Protein AF-E1KMD4-F1 (afdb_monomer_lite)

InterPro domains:
  IPR002104 Integrase, catalytic domain [PF00589] (7-62)
  IPR002104 Integrase, catalytic domain [PS51898] (1-69)
  IPR011010 DNA breaking-rejoining enzyme, catalytic core [SSF56349] (8-70)
  IPR013762 Integrase-like, catalytic domain superfamily [G3DSA:1.10.443.10] (2-73)

Structure (mmCIF, N/CA/C/O backbone):
data_AF-E1KMD4-F1
#
_entry.id   AF-E1KMD4-F1
#
loop_
_atom_site.group_PDB
_atom_site.id
_atom_site.type_symbol
_atom_site.label_atom_id
_atom_site.label_alt_id
_atom_site.label_comp_id
_atom_site.label_asym_id
_atom_site.label_entity_id
_atom_site.label_seq_id
_atom_site.pdbx_PDB_ins_code
_atom_site.Cartn_x
_atom_site.Cartn_y
_atom_site.Cartn_z
_atom_site.occupancy
_atom_site.B_iso_or_equiv
_atom_site.auth_seq_id
_atom_site.auth_comp_id
_atom_site.auth_asym_id
_atom_site.auth_atom_id
_atom_site.pdbx_PDB_model_num
ATOM 1 N N . MET A 1 1 ? 13.062 3.680 -19.331 1.00 58.44 1 MET A N 1
ATOM 2 C CA . MET A 1 1 ? 11.985 2.685 -19.536 1.00 58.44 1 MET A CA 1
ATOM 3 C C . MET A 1 1 ? 12.626 1.318 -19.527 1.00 58.44 1 MET A C 1
ATOM 5 O O . MET A 1 1 ? 13.493 1.090 -20.360 1.00 58.44 1 MET A O 1
ATOM 9 N N . ASP A 1 2 ? 12.223 0.434 -18.623 1.00 71.56 2 ASP A N 1
ATOM 10 C CA . ASP A 1 2 ? 12.772 -0.920 -18.567 1.00 71.56 2 ASP A CA 1
ATOM 11 C C . ASP A 1 2 ? 12.238 -1.757 -19.728 1.00 71.56 2 ASP A C 1
ATOM 13 O O . ASP A 1 2 ? 11.105 -2.241 -19.726 1.00 71.56 2 ASP A O 1
ATOM 17 N N . THR A 1 3 ? 13.063 -1.888 -20.763 1.00 78.44 3 THR A N 1
ATOM 18 C CA . THR A 1 3 ? 12.723 -2.575 -22.015 1.00 78.44 3 THR A CA 1
ATOM 19 C C . THR A 1 3 ? 12.364 -4.039 -21.779 1.00 78.44 3 THR A C 1
ATOM 21 O O . THR A 1 3 ? 11.397 -4.524 -22.358 1.00 78.44 3 THR A O 1
ATOM 24 N N . LYS A 1 4 ? 13.060 -4.718 -20.859 1.00 87.75 4 LYS A N 1
ATOM 25 C CA . LYS A 1 4 ? 12.804 -6.125 -20.508 1.00 87.75 4 LYS A CA 1
ATOM 26 C C . LYS A 1 4 ? 11.404 -6.342 -19.925 1.00 87.75 4 LYS A C 1
ATOM 28 O O . LYS A 1 4 ? 10.682 -7.220 -20.383 1.00 87.75 4 LYS A O 1
ATOM 33 N N . LEU A 1 5 ? 10.998 -5.514 -18.959 1.00 86.50 5 LEU A N 1
ATOM 34 C CA . LEU A 1 5 ? 9.689 -5.636 -18.309 1.00 86.50 5 LEU A CA 1
ATOM 35 C C . LEU A 1 5 ? 8.541 -5.362 -19.292 1.00 86.50 5 LEU A C 1
ATOM 37 O O . LEU A 1 5 ? 7.522 -6.047 -19.273 1.00 86.50 5 LEU A O 1
ATOM 41 N N . SER A 1 6 ? 8.731 -4.395 -20.191 1.00 83.69 6 SER A N 1
ATOM 42 C CA . SER A 1 6 ? 7.767 -4.081 -21.249 1.00 83.69 6 SER A CA 1
ATOM 43 C C . SER A 1 6 ? 7.594 -5.232 -22.248 1.00 83.69 6 SER A C 1
ATOM 45 O O . SER A 1 6 ? 6.470 -5.534 -22.642 1.00 83.69 6 SER A O 1
ATOM 47 N N . ILE A 1 7 ? 8.682 -5.918 -22.624 1.00 89.12 7 ILE A N 1
ATOM 48 C CA . ILE A 1 7 ? 8.632 -7.089 -23.517 1.00 89.12 7 ILE A CA 1
ATOM 49 C C . ILE A 1 7 ? 7.815 -8.217 -22.881 1.00 89.12 7 ILE A C 1
ATOM 51 O O . ILE A 1 7 ? 6.906 -8.743 -23.519 1.00 89.12 7 ILE A O 1
ATOM 55 N N . VAL A 1 8 ? 8.089 -8.539 -21.614 1.00 90.25 8 VAL A N 1
ATOM 56 C CA . VAL A 1 8 ? 7.338 -9.568 -20.877 1.00 90.25 8 VAL A CA 1
ATOM 57 C C . VAL A 1 8 ? 5.865 -9.176 -20.746 1.00 90.25 8 VAL A C 1
ATOM 59 O O . VAL A 1 8 ? 4.992 -9.990 -21.021 1.00 90.25 8 VAL A O 1
ATOM 62 N N . GLY A 1 9 ? 5.568 -7.915 -20.415 1.00 89.19 9 GLY A N 1
ATOM 63 C CA . GLY A 1 9 ? 4.190 -7.426 -20.321 1.00 89.19 9 GLY A CA 1
ATOM 64 C C . GLY A 1 9 ? 3.400 -7.590 -21.621 1.00 89.19 9 GLY A C 1
ATOM 65 O O . GLY A 1 9 ? 2.259 -8.046 -21.593 1.00 89.19 9 GLY A O 1
ATOM 66 N N . LYS A 1 10 ? 4.029 -7.287 -22.764 1.00 88.31 10 LYS A N 1
ATOM 67 C CA . LYS A 1 10 ? 3.432 -7.492 -24.092 1.00 88.31 10 LYS A CA 1
ATOM 68 C C . LYS A 1 10 ? 3.214 -8.972 -24.403 1.00 88.31 10 LYS A C 1
ATOM 70 O O . LYS A 1 10 ? 2.153 -9.316 -24.911 1.00 88.31 10 LYS A O 1
ATOM 75 N N . ALA A 1 11 ? 4.178 -9.834 -24.074 1.00 90.62 11 ALA A N 1
ATOM 76 C CA . ALA A 1 11 ? 4.048 -11.280 -24.252 1.00 90.62 11 ALA A CA 1
ATOM 77 C C . ALA A 1 11 ? 2.901 -11.869 -23.407 1.00 90.62 11 ALA A C 1
ATOM 79 O O . ALA A 1 11 ? 2.187 -12.749 -23.874 1.00 90.62 11 ALA A O 1
ATOM 80 N N . CYS A 1 12 ? 2.670 -11.332 -22.206 1.00 91.75 12 CYS A N 1
ATOM 81 C CA . CYS A 1 12 ? 1.553 -11.710 -21.337 1.00 91.75 12 CYS A CA 1
ATOM 82 C C . CYS A 1 12 ? 0.205 -11.063 -21.721 1.00 91.75 12 CYS A C 1
ATOM 84 O O . CYS A 1 12 ? -0.779 -11.251 -21.010 1.00 91.75 12 CYS A O 1
ATOM 86 N N . GLY A 1 13 ? 0.136 -10.268 -22.797 1.00 91.88 13 GLY A N 1
ATOM 87 C CA . GLY A 1 13 ? -1.099 -9.605 -23.234 1.00 91.88 13 GLY A CA 1
ATOM 88 C C . GLY A 1 13 ? -1.573 -8.458 -22.330 1.00 91.88 13 GLY A C 1
ATOM 89 O O . GLY A 1 13 ? -2.734 -8.048 -22.404 1.00 91.88 13 GLY A O 1
ATOM 90 N N . ILE A 1 14 ? -0.701 -7.917 -21.474 1.00 90.06 14 ILE A N 1
ATOM 91 C CA . ILE A 1 14 ? -1.045 -6.815 -20.572 1.00 90.06 14 ILE A CA 1
ATOM 92 C C . ILE A 1 14 ? -1.083 -5.508 -21.370 1.00 90.06 14 ILE A C 1
ATOM 94 O O . ILE A 1 14 ? -0.087 -5.085 -21.956 1.00 90.06 14 ILE A O 1
ATOM 98 N N . ARG A 1 15 ? -2.252 -4.855 -21.383 1.00 84.56 15 ARG A N 1
ATOM 99 C CA . ARG A 1 15 ? -2.494 -3.619 -22.151 1.00 84.56 15 ARG A CA 1
ATOM 100 C C . ARG A 1 15 ? -1.892 -2.377 -21.492 1.00 84.56 15 ARG A C 1
ATOM 102 O O . ARG A 1 15 ? -1.517 -1.435 -22.187 1.00 84.56 15 ARG A O 1
ATOM 109 N N . GLN A 1 16 ? -1.784 -2.368 -20.163 1.00 85.00 16 GLN A N 1
ATOM 110 C CA . GLN A 1 16 ? -1.152 -1.280 -19.420 1.00 85.00 16 GLN A CA 1
ATOM 111 C C . GLN A 1 16 ? 0.373 -1.317 -19.546 1.00 85.00 16 GLN A C 1
ATOM 113 O O . GLN A 1 16 ? 1.013 -2.369 -19.543 1.00 85.00 16 GLN A O 1
ATOM 118 N N . ARG A 1 17 ? 0.978 -0.129 -19.571 1.00 84.19 17 ARG A N 1
ATOM 119 C CA . ARG A 1 17 ? 2.431 0.023 -19.565 1.00 84.19 17 ARG A CA 1
ATOM 120 C C . ARG A 1 17 ? 3.005 -0.382 -18.207 1.00 84.19 17 ARG A C 1
ATOM 122 O O . ARG A 1 17 ? 2.926 0.383 -17.255 1.00 84.19 17 ARG A O 1
ATOM 129 N N . LEU A 1 18 ? 3.647 -1.543 -18.134 1.00 87.81 18 LEU A N 1
ATOM 130 C CA . LEU A 1 18 ? 4.310 -1.991 -16.911 1.00 87.81 18 LEU A CA 1
ATOM 131 C C . LEU A 1 18 ? 5.546 -1.144 -16.582 1.00 87.81 18 LEU A C 1
ATOM 133 O O . LEU A 1 18 ? 6.370 -0.832 -17.443 1.00 87.81 18 LEU A O 1
ATOM 137 N N . SER A 1 19 ? 5.681 -0.800 -15.306 1.00 89.44 19 SER A N 1
ATOM 138 C CA . SER A 1 19 ? 6.869 -0.172 -14.727 1.00 89.44 19 SER A CA 1
ATOM 139 C C . SER A 1 19 ? 7.067 -0.671 -13.298 1.00 89.44 19 SER A C 1
ATOM 141 O O . SER A 1 19 ? 6.108 -1.087 -12.645 1.00 89.44 19 SER A O 1
ATOM 143 N N . PHE A 1 20 ? 8.295 -0.588 -12.780 1.00 88.44 20 PHE A N 1
ATOM 144 C CA . PHE A 1 20 ? 8.570 -0.927 -11.380 1.00 88.44 20 PHE A CA 1
ATOM 145 C C . PHE A 1 20 ? 7.783 -0.057 -10.399 1.00 88.44 20 PHE A C 1
ATOM 147 O O . PHE A 1 20 ? 7.357 -0.537 -9.351 1.00 88.44 20 PHE A O 1
ATOM 154 N N . HIS A 1 21 ? 7.537 1.205 -10.758 1.00 87.50 21 HIS A N 1
ATOM 155 C CA . HIS A 1 21 ? 6.718 2.094 -9.946 1.00 87.50 21 HIS A CA 1
ATOM 156 C C . HIS A 1 21 ? 5.264 1.604 -9.864 1.00 87.50 21 HIS A C 1
ATOM 158 O O . HIS A 1 21 ? 4.711 1.536 -8.771 1.00 87.50 21 HIS A O 1
ATOM 164 N N . MET A 1 22 ? 4.676 1.157 -10.981 1.00 88.00 22 MET A N 1
ATOM 165 C CA . MET A 1 22 ? 3.341 0.546 -10.971 1.00 88.00 22 MET A CA 1
ATOM 166 C C . MET A 1 22 ? 3.294 -0.743 -10.155 1.00 88.00 22 MET A C 1
ATOM 168 O O . MET A 1 22 ? 2.382 -0.907 -9.356 1.00 88.00 22 MET A O 1
ATOM 172 N N . ALA A 1 23 ? 4.287 -1.624 -10.298 1.00 88.62 23 ALA A N 1
ATOM 173 C CA . ALA A 1 23 ? 4.356 -2.843 -9.493 1.00 88.62 23 ALA A CA 1
ATOM 174 C C . ALA A 1 23 ? 4.401 -2.521 -7.989 1.00 88.62 23 ALA A C 1
ATOM 176 O O . ALA A 1 23 ? 3.692 -3.138 -7.196 1.00 88.62 23 ALA A O 1
ATOM 177 N N . ARG A 1 24 ? 5.177 -1.496 -7.610 1.00 89.00 24 ARG A N 1
ATOM 178 C CA . ARG A 1 24 ? 5.264 -0.998 -6.235 1.00 89.00 24 ARG A CA 1
ATOM 179 C C . ARG A 1 24 ? 3.917 -0.451 -5.737 1.00 89.00 24 ARG A C 1
ATOM 181 O O . ARG A 1 24 ? 3.521 -0.769 -4.619 1.00 89.00 24 ARG A O 1
ATOM 188 N N . HIS A 1 25 ? 3.198 0.299 -6.575 1.00 88.12 25 HIS A N 1
ATOM 189 C CA . HIS A 1 25 ? 1.841 0.771 -6.281 1.00 88.12 25 HIS A CA 1
ATOM 190 C C . HIS A 1 25 ? 0.856 -0.380 -6.070 1.00 88.12 25 HIS A C 1
ATOM 192 O O . HIS A 1 25 ? 0.181 -0.433 -5.045 1.00 88.12 25 HIS A O 1
ATOM 198 N N . THR A 1 26 ? 0.806 -1.328 -7.006 1.00 89.81 26 THR A N 1
ATOM 199 C CA . THR A 1 26 ? -0.093 -2.483 -6.931 1.00 89.81 26 THR A CA 1
ATOM 200 C C . THR A 1 26 ? 0.166 -3.308 -5.673 1.00 89.81 26 THR A C 1
ATOM 202 O O . THR A 1 26 ? -0.780 -3.654 -4.972 1.00 89.81 26 THR A O 1
ATOM 205 N N . PHE A 1 27 ? 1.432 -3.558 -5.329 1.00 91.44 27 PHE A N 1
ATOM 206 C CA . PHE A 1 27 ? 1.797 -4.274 -4.106 1.00 91.44 27 PHE A CA 1
ATOM 207 C C . PHE A 1 27 ? 1.295 -3.571 -2.835 1.00 91.44 27 PHE A C 1
ATOM 209 O O . PHE A 1 27 ? 0.707 -4.220 -1.968 1.00 91.44 27 PHE A O 1
ATOM 216 N N . GLY A 1 28 ? 1.488 -2.251 -2.734 1.00 90.12 28 GLY A N 1
ATOM 217 C CA . GLY A 1 28 ? 1.048 -1.461 -1.583 1.00 90.12 28 GLY A CA 1
ATOM 218 C C . GLY A 1 28 ? -0.471 -1.478 -1.405 1.00 90.12 28 GLY A C 1
ATOM 219 O O . GLY A 1 28 ? -0.964 -1.828 -0.333 1.00 90.12 28 GLY A O 1
ATOM 220 N N . THR A 1 29 ? -1.221 -1.180 -2.471 1.00 88.31 29 THR A N 1
ATOM 221 C CA . THR A 1 29 ? -2.693 -1.160 -2.440 1.00 88.31 29 THR A CA 1
ATOM 222 C C . THR A 1 29 ? -3.286 -2.545 -2.165 1.00 88.31 29 THR A C 1
ATOM 224 O O . THR A 1 29 ? -4.217 -2.662 -1.368 1.00 88.31 29 THR A O 1
ATOM 227 N N . MET A 1 30 ? -2.741 -3.613 -2.760 1.00 89.94 30 MET A N 1
ATOM 228 C CA . MET A 1 30 ? -3.211 -4.981 -2.501 1.00 89.94 30 MET A CA 1
ATOM 229 C C . MET A 1 30 ? -2.942 -5.422 -1.060 1.00 89.94 30 MET A C 1
ATOM 231 O O . MET A 1 30 ? -3.814 -6.016 -0.433 1.00 89.94 30 MET A O 1
ATOM 235 N N . SER A 1 31 ? -1.768 -5.102 -0.512 1.00 90.81 31 SER A N 1
ATOM 236 C CA . SER A 1 31 ? -1.405 -5.457 0.867 1.00 90.81 31 SER A CA 1
ATOM 237 C C . SER A 1 31 ? -2.289 -4.741 1.892 1.00 90.81 31 SER A C 1
ATOM 239 O O . SER A 1 31 ? -2.768 -5.362 2.841 1.00 90.81 31 SER A O 1
ATOM 241 N N . LEU A 1 32 ? -2.584 -3.458 1.664 1.00 87.81 32 LEU A N 1
ATOM 242 C CA . LEU A 1 32 ? -3.555 -2.719 2.476 1.00 87.81 32 LEU A CA 1
ATOM 243 C C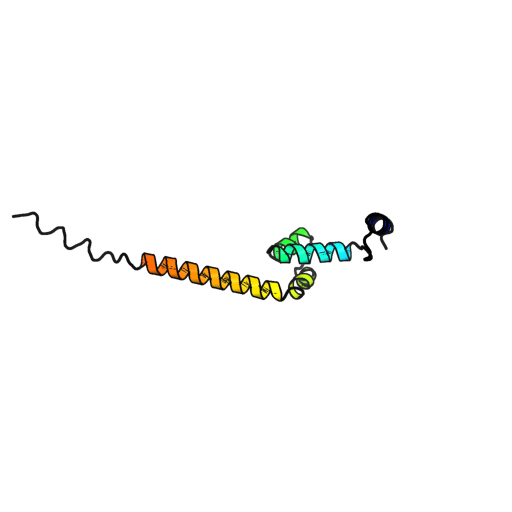 . LEU A 1 32 ? -4.958 -3.311 2.346 1.00 87.81 32 LEU A C 1
ATOM 245 O O . LEU A 1 32 ? -5.650 -3.492 3.347 1.00 87.81 32 LEU A O 1
ATOM 249 N N . SER A 1 33 ? -5.358 -3.697 1.133 1.00 85.31 33 SER A N 1
ATOM 250 C CA . SER A 1 33 ? -6.642 -4.364 0.888 1.00 85.31 33 SER A CA 1
ATOM 251 C C . SER A 1 33 ? -6.734 -5.722 1.596 1.00 85.31 33 SER A C 1
ATOM 253 O O . SER A 1 33 ? -7.793 -6.089 2.094 1.00 85.31 33 SER A O 1
ATOM 255 N N . ALA A 1 34 ? -5.616 -6.428 1.766 1.00 87.25 34 ALA A N 1
ATOM 256 C CA . ALA A 1 34 ? -5.542 -7.652 2.564 1.00 87.25 34 ALA A CA 1
ATOM 257 C C . ALA A 1 34 ? -5.579 -7.407 4.090 1.00 87.25 34 ALA A C 1
ATOM 259 O O . ALA A 1 34 ? -5.704 -8.355 4.858 1.00 87.25 34 ALA A O 1
ATOM 260 N N . GLY A 1 35 ? -5.514 -6.147 4.541 1.00 85.62 35 GLY A N 1
ATOM 261 C CA . GLY A 1 35 ? -5.574 -5.774 5.961 1.00 85.62 35 GLY A CA 1
ATOM 262 C C . GLY A 1 35 ? -4.213 -5.749 6.654 1.00 85.62 35 GLY A C 1
ATOM 263 O O . GLY A 1 35 ? -4.147 -5.785 7.880 1.00 85.62 35 GLY A O 1
ATOM 264 N N . ILE A 1 36 ? -3.124 -5.702 5.886 1.00 89.25 36 ILE A N 1
ATOM 265 C CA . ILE A 1 36 ? -1.777 -5.570 6.438 1.00 89.25 36 ILE A CA 1
ATOM 266 C C . ILE A 1 36 ? -1.563 -4.104 6.848 1.00 89.25 36 ILE A C 1
ATOM 268 O O . ILE A 1 36 ? -1.815 -3.212 6.035 1.00 89.25 36 ILE A O 1
ATOM 272 N N . PRO A 1 37 ? -1.073 -3.832 8.070 1.00 87.75 37 PRO A N 1
ATOM 273 C CA . PRO A 1 37 ? -0.844 -2.469 8.537 1.00 87.75 37 PRO A CA 1
ATOM 274 C C . PRO A 1 37 ? 0.254 -1.765 7.727 1.00 87.75 37 PRO A C 1
ATOM 276 O O . PRO A 1 37 ? 1.224 -2.381 7.265 1.00 87.75 37 PRO A O 1
ATOM 279 N N . ILE A 1 38 ? 0.106 -0.450 7.556 1.00 88.19 38 ILE A N 1
ATOM 280 C CA . ILE A 1 38 ? 0.925 0.355 6.641 1.00 88.19 38 ILE A CA 1
ATOM 281 C C . ILE A 1 38 ? 2.407 0.396 7.038 1.00 88.19 38 ILE A C 1
ATOM 283 O O . ILE A 1 38 ? 3.283 0.474 6.177 1.00 88.19 38 ILE A O 1
ATOM 287 N N . GLU A 1 39 ? 2.705 0.274 8.328 1.00 90.06 39 GLU A N 1
ATOM 288 C CA . GLU A 1 39 ? 4.052 0.218 8.892 1.00 90.06 39 GLU A CA 1
ATOM 289 C C . GLU A 1 39 ? 4.777 -1.050 8.441 1.00 90.06 39 GLU A C 1
ATOM 291 O O . GLU A 1 39 ? 5.949 -1.009 8.060 1.00 90.06 39 GLU A O 1
ATOM 296 N N . SER A 1 40 ? 4.061 -2.180 8.431 1.00 91.25 40 SER A N 1
ATOM 297 C CA . SER A 1 40 ? 4.605 -3.456 7.960 1.00 91.25 40 SER A CA 1
ATOM 298 C C . SER A 1 40 ? 4.906 -3.387 6.469 1.00 91.25 40 SER A C 1
ATOM 300 O O . SER A 1 40 ? 5.975 -3.808 6.032 1.00 91.25 40 SER A O 1
ATOM 302 N N . ILE A 1 41 ? 4.006 -2.784 5.690 1.00 91.12 41 ILE A N 1
ATOM 303 C CA . ILE A 1 41 ? 4.195 -2.580 4.250 1.00 91.12 41 ILE A CA 1
ATOM 304 C C . ILE A 1 41 ? 5.399 -1.673 3.984 1.00 91.12 41 ILE A C 1
ATOM 306 O O . ILE A 1 41 ? 6.274 -2.036 3.200 1.00 91.12 41 ILE A O 1
ATOM 310 N N . ALA A 1 42 ? 5.505 -0.539 4.678 1.00 91.62 42 ALA A N 1
ATOM 311 C CA . ALA A 1 42 ? 6.641 0.371 4.553 1.00 91.62 42 ALA A CA 1
ATOM 312 C C . ALA A 1 42 ? 7.976 -0.333 4.852 1.00 91.62 42 ALA A C 1
ATOM 314 O O . ALA A 1 42 ? 8.944 -0.164 4.105 1.00 91.62 42 ALA A O 1
ATOM 315 N N . LYS A 1 43 ? 8.008 -1.185 5.885 1.00 91.12 43 LYS A N 1
ATOM 316 C CA . LYS A 1 43 ? 9.188 -1.976 6.252 1.00 91.12 43 LYS A CA 1
ATOM 317 C C . LYS A 1 43 ? 9.540 -3.031 5.200 1.00 91.12 43 LYS A C 1
ATOM 319 O O . LYS A 1 43 ? 10.706 -3.137 4.835 1.00 91.12 43 LYS A O 1
ATOM 324 N N . MET A 1 44 ? 8.553 -3.749 4.652 1.00 91.62 44 MET A N 1
ATOM 325 C CA . MET A 1 44 ? 8.755 -4.697 3.540 1.00 91.62 44 MET A CA 1
ATOM 326 C C . MET A 1 44 ? 9.315 -4.015 2.286 1.00 91.62 44 MET A C 1
ATOM 328 O O . MET A 1 44 ? 10.087 -4.602 1.535 1.00 91.62 44 MET A O 1
ATOM 332 N N . MET A 1 45 ? 8.940 -2.757 2.065 1.00 90.38 45 MET A N 1
ATOM 333 C CA . MET A 1 45 ? 9.353 -1.961 0.911 1.00 90.38 45 MET A CA 1
ATOM 334 C C . MET A 1 45 ? 10.691 -1.237 1.104 1.00 90.38 45 MET A C 1
ATOM 336 O O . MET A 1 45 ? 11.170 -0.607 0.152 1.00 90.38 45 MET A O 1
ATOM 340 N N . GLY A 1 46 ? 11.278 -1.322 2.305 1.00 89.00 46 GLY A N 1
ATOM 341 C CA . GLY A 1 46 ? 12.534 -0.673 2.676 1.00 89.00 46 GLY A CA 1
ATOM 342 C C . GLY A 1 46 ? 12.435 0.850 2.785 1.00 89.00 46 GLY A C 1
ATOM 343 O O . GLY A 1 46 ? 13.430 1.542 2.586 1.00 89.00 46 GLY A O 1
ATOM 344 N N . HIS A 1 47 ? 11.243 1.398 3.033 1.00 89.31 47 HIS A N 1
ATOM 345 C CA . HIS A 1 47 ? 11.066 2.842 3.162 1.00 89.31 47 HIS A CA 1
ATOM 346 C C . HIS A 1 47 ? 11.554 3.325 4.535 1.00 89.31 47 HIS A C 1
ATOM 348 O O . HIS A 1 47 ? 11.153 2.789 5.566 1.00 89.31 47 HIS A O 1
ATOM 354 N N . ALA A 1 48 ? 12.384 4.372 4.550 1.00 82.62 48 ALA A N 1
ATOM 355 C CA . ALA A 1 48 ? 12.843 5.012 5.786 1.00 82.62 48 ALA A CA 1
ATOM 356 C C . ALA A 1 48 ? 11.729 5.809 6.492 1.00 82.62 48 ALA A C 1
ATOM 358 O O . ALA A 1 48 ? 11.784 6.019 7.700 1.00 82.62 48 ALA A O 1
ATOM 359 N N . SER A 1 49 ? 10.711 6.246 5.744 1.00 83.50 49 SER A N 1
ATOM 360 C CA . SER A 1 49 ? 9.553 6.970 6.263 1.00 83.50 49 SER A CA 1
ATOM 361 C C . SER A 1 49 ? 8.249 6.396 5.707 1.00 83.50 49 SER A C 1
ATOM 363 O O . SER A 1 49 ? 8.176 5.932 4.568 1.00 83.50 49 SER A O 1
ATOM 365 N N . ILE A 1 50 ? 7.192 6.448 6.520 1.00 85.31 50 ILE A N 1
ATOM 366 C CA . ILE A 1 50 ? 5.861 5.940 6.149 1.00 85.31 50 ILE A CA 1
ATOM 367 C C . ILE A 1 50 ? 5.192 6.856 5.111 1.00 85.31 50 ILE A C 1
ATOM 369 O O . ILE A 1 50 ? 4.325 6.406 4.369 1.00 85.31 50 ILE A O 1
ATOM 373 N N . SER A 1 51 ? 5.637 8.113 5.000 1.00 84.31 51 SER A N 1
ATOM 374 C CA . SER A 1 51 ? 5.091 9.126 4.085 1.00 84.31 51 SER A CA 1
ATOM 375 C C . SER A 1 51 ? 4.972 8.629 2.638 1.00 84.31 51 SER A C 1
ATOM 377 O O . SER A 1 51 ? 3.916 8.756 2.025 1.00 84.31 51 SER A O 1
ATOM 379 N N . SER A 1 52 ? 5.993 7.938 2.123 1.00 80.75 52 SER A N 1
ATOM 380 C CA . SER A 1 52 ? 5.976 7.365 0.769 1.00 80.75 52 SER A CA 1
ATOM 381 C C . SER A 1 52 ? 4.946 6.242 0.582 1.00 80.75 52 SER A C 1
ATOM 383 O O . SER A 1 52 ? 4.518 5.978 -0.537 1.00 80.75 52 SER A O 1
ATOM 385 N N . THR A 1 53 ? 4.555 5.564 1.664 1.00 84.56 53 THR A N 1
ATOM 386 C CA . THR A 1 53 ? 3.574 4.465 1.671 1.00 84.56 53 THR A CA 1
ATOM 387 C C . THR A 1 53 ? 2.146 4.980 1.911 1.00 84.56 53 THR A C 1
ATOM 389 O O . THR A 1 53 ? 1.188 4.316 1.521 1.00 84.56 53 THR A O 1
ATOM 392 N N . GLN A 1 54 ? 1.979 6.175 2.500 1.00 82.94 54 GLN A N 1
ATOM 393 C CA . GLN A 1 54 ? 0.669 6.791 2.787 1.00 82.94 54 GLN A CA 1
ATOM 394 C C . GLN A 1 54 ? -0.176 7.018 1.534 1.00 82.94 54 GLN A C 1
ATOM 396 O O . GLN A 1 54 ? -1.400 6.909 1.600 1.00 82.94 54 GLN A O 1
ATOM 401 N N . VAL A 1 55 ? 0.468 7.239 0.384 1.00 80.75 55 VAL A N 1
ATOM 402 C CA . VAL A 1 55 ? -0.210 7.358 -0.915 1.00 80.75 55 VAL A CA 1
ATOM 403 C C . VAL A 1 55 ? -1.065 6.128 -1.250 1.00 80.75 55 VAL A C 1
ATOM 405 O O . VAL A 1 55 ? -2.017 6.241 -2.008 1.00 80.75 55 VAL A O 1
ATOM 408 N N . TYR A 1 56 ? -0.774 4.952 -0.678 1.00 80.38 56 TYR A N 1
ATOM 409 C CA . TYR A 1 56 ? -1.586 3.749 -0.886 1.00 80.38 56 TYR A CA 1
ATOM 410 C C . TYR A 1 56 ? -2.828 3.703 0.012 1.00 80.38 56 TYR A C 1
ATOM 412 O O . TYR A 1 56 ? -3.841 3.132 -0.384 1.00 80.38 56 TYR A O 1
ATOM 420 N N . ALA A 1 57 ? -2.765 4.300 1.206 1.00 72.31 57 ALA A N 1
ATOM 421 C CA . ALA A 1 57 ? -3.861 4.283 2.176 1.00 72.31 57 ALA A CA 1
ATOM 422 C C . ALA A 1 57 ? -4.998 5.233 1.790 1.00 72.31 57 ALA A C 1
ATOM 424 O O . ALA A 1 57 ? -6.163 4.875 1.931 1.00 72.31 57 ALA A O 1
ATOM 425 N N . GLN A 1 58 ? -4.669 6.391 1.214 1.00 66.75 58 GLN A N 1
ATOM 426 C CA . GLN A 1 58 ? -5.654 7.382 0.756 1.00 66.75 58 GLN A CA 1
ATOM 427 C C . GLN A 1 58 ? -6.550 6.885 -0.389 1.00 66.75 58 GLN A C 1
ATOM 429 O O . GLN A 1 58 ? -7.590 7.467 -0.656 1.00 66.75 58 GLN A O 1
ATOM 434 N N . VAL A 1 59 ? -6.157 5.815 -1.082 1.00 63.94 59 VAL A N 1
ATOM 435 C CA . VAL A 1 59 ? -6.859 5.323 -2.278 1.00 63.94 59 VAL A CA 1
ATOM 436 C C . VAL A 1 59 ? -8.071 4.449 -1.923 1.00 63.94 59 VAL A C 1
ATOM 438 O O . VAL A 1 59 ? -8.853 4.096 -2.802 1.00 63.94 59 VAL A O 1
ATOM 441 N N . THR A 1 60 ? -8.262 4.092 -0.647 1.00 66.69 60 THR A N 1
ATOM 442 C CA . THR A 1 60 ? -9.206 3.031 -0.267 1.00 66.69 60 THR A CA 1
ATOM 443 C C . THR A 1 60 ? -10.203 3.481 0.807 1.00 66.69 60 THR A C 1
ATOM 445 O O . THR A 1 60 ? -10.245 2.919 1.894 1.00 66.69 60 THR A O 1
ATOM 448 N N . ASP A 1 61 ? -11.073 4.448 0.498 1.00 71.94 61 ASP A N 1
ATOM 449 C CA . ASP A 1 61 ? -12.154 4.883 1.412 1.00 71.94 61 ASP A CA 1
ATOM 450 C C . ASP A 1 61 ? -13.051 3.717 1.870 1.00 71.94 61 ASP A C 1
ATOM 452 O O . ASP A 1 61 ? -13.482 3.652 3.020 1.00 71.94 61 ASP A O 1
ATOM 456 N N . LYS A 1 62 ? -13.267 2.726 0.991 1.00 73.00 62 LYS A N 1
ATOM 457 C CA . LYS A 1 62 ? -13.991 1.486 1.321 1.00 73.00 62 LYS A CA 1
ATOM 458 C C . LYS A 1 62 ? -13.364 0.720 2.484 1.00 73.00 62 LYS A C 1
ATOM 460 O O . LYS A 1 62 ? -14.085 0.179 3.312 1.00 73.00 62 LYS A O 1
ATOM 465 N N . LYS A 1 63 ? -12.033 0.708 2.570 1.00 74.62 63 LYS A N 1
ATOM 466 C CA . LYS A 1 63 ? -11.315 0.013 3.640 1.00 74.62 63 LYS A CA 1
ATOM 467 C C . LYS A 1 63 ? -11.538 0.659 4.995 1.00 74.62 63 LYS A C 1
ATOM 469 O O . LYS A 1 63 ? -11.692 -0.052 5.976 1.00 74.62 63 LYS A O 1
ATOM 474 N N . ILE A 1 64 ? -11.604 1.989 5.029 1.00 77.25 64 ILE A N 1
ATOM 475 C CA . ILE A 1 64 ? -11.905 2.730 6.256 1.00 77.25 64 ILE A CA 1
ATOM 476 C C . ILE A 1 64 ? -13.285 2.313 6.779 1.00 77.25 64 ILE A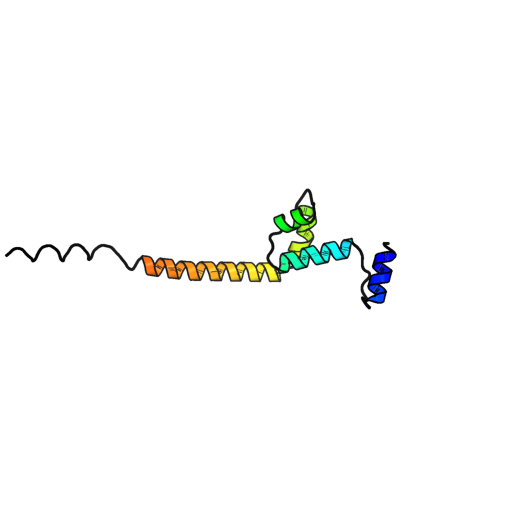 C 1
ATOM 478 O O . ILE A 1 64 ? -13.416 2.011 7.961 1.00 77.25 64 ILE A O 1
ATOM 482 N N . SER A 1 65 ? -14.289 2.225 5.899 1.00 82.81 65 SER A N 1
ATOM 483 C CA . SER A 1 65 ? -15.624 1.736 6.272 1.00 82.81 65 SER A CA 1
ATOM 484 C C . SER A 1 65 ? -15.576 0.304 6.810 1.00 82.81 65 SER A C 1
ATOM 486 O O . SER A 1 65 ? -16.052 0.054 7.910 1.00 82.81 65 SER A O 1
ATOM 488 N N . GLU A 1 66 ? -14.945 -0.620 6.079 1.00 83.44 66 GLU A N 1
ATOM 489 C CA . GLU A 1 66 ? -14.843 -2.033 6.475 1.00 83.44 66 GLU A CA 1
ATOM 490 C C . GLU A 1 66 ? -14.130 -2.226 7.822 1.00 83.44 66 GLU A C 1
ATOM 492 O O . GLU A 1 66 ? -14.530 -3.066 8.633 1.00 83.44 66 GLU A O 1
ATOM 497 N N . ASP A 1 67 ? -13.068 -1.458 8.072 1.00 83.81 67 ASP A N 1
ATOM 498 C CA . ASP A 1 67 ? -12.310 -1.524 9.319 1.00 83.81 67 ASP A CA 1
ATOM 499 C C . ASP A 1 67 ? -13.137 -0.985 10.499 1.00 83.81 67 ASP A C 1
ATOM 501 O O . ASP A 1 67 ? -13.111 -1.578 11.583 1.00 83.81 67 ASP A O 1
ATOM 505 N N . MET A 1 68 ? -13.927 0.075 10.287 1.00 87.69 68 MET A N 1
ATOM 506 C CA . MET A 1 68 ? -14.852 0.610 11.294 1.00 87.69 68 MET A CA 1
ATOM 507 C C . MET A 1 68 ? -16.006 -0.352 11.581 1.00 87.69 68 MET A C 1
ATOM 509 O O . MET A 1 68 ? -16.295 -0.619 12.748 1.00 87.69 68 MET A O 1
ATOM 513 N N . ASP A 1 69 ? -16.604 -0.944 10.548 1.00 88.12 69 ASP A N 1
ATOM 514 C CA . ASP A 1 69 ? -17.656 -1.956 10.692 1.00 88.12 69 ASP A CA 1
ATOM 515 C C . ASP A 1 69 ? -17.145 -3.158 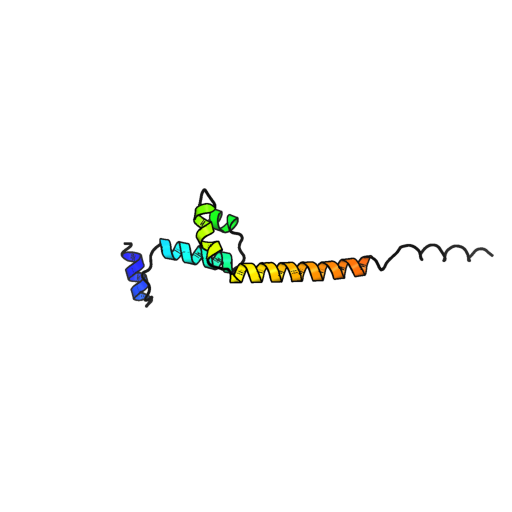11.501 1.00 88.12 69 ASP A C 1
ATOM 517 O O . ASP A 1 69 ? -17.803 -3.648 12.424 1.00 88.12 69 ASP A O 1
ATOM 521 N N . ARG A 1 70 ? -15.916 -3.607 11.214 1.00 87.75 70 ARG A N 1
ATOM 522 C CA . ARG A 1 70 ? -15.257 -4.700 11.939 1.00 87.75 70 ARG A CA 1
ATOM 523 C C . ARG A 1 70 ? -14.967 -4.335 13.398 1.00 87.75 70 ARG A C 1
ATOM 525 O O . ARG A 1 70 ? -15.041 -5.211 14.264 1.00 87.75 70 ARG A O 1
ATOM 532 N N . LEU A 1 71 ? -14.624 -3.080 13.683 1.00 88.62 71 LEU A N 1
ATOM 533 C CA . LEU A 1 71 ? -14.411 -2.584 15.043 1.00 88.62 71 LEU A CA 1
ATOM 534 C C . LEU A 1 71 ? -15.724 -2.579 15.836 1.00 88.62 71 LEU A C 1
ATOM 536 O O . LEU A 1 71 ? -15.773 -3.162 16.918 1.00 88.62 71 LEU A O 1
ATOM 540 N N . ILE A 1 72 ? -16.800 -2.035 15.260 1.00 91.38 72 ILE A N 1
ATOM 541 C CA . ILE A 1 72 ? -18.144 -2.011 15.864 1.00 91.38 72 ILE A CA 1
ATOM 542 C C . ILE A 1 72 ? -18.620 -3.436 16.176 1.00 91.38 72 ILE A C 1
ATOM 544 O O . ILE A 1 72 ? -19.053 -3.723 17.295 1.00 91.38 72 ILE A O 1
ATOM 548 N N . ALA A 1 73 ? -18.467 -4.361 15.224 1.00 90.31 73 ALA A N 1
ATOM 549 C CA . ALA A 1 73 ? -18.826 -5.763 15.419 1.00 90.31 73 ALA A CA 1
ATOM 550 C C . ALA A 1 73 ? -18.066 -6.399 16.598 1.00 90.31 73 ALA A C 1
ATOM 552 O O . ALA A 1 73 ? -18.674 -7.055 17.446 1.00 90.31 73 ALA A O 1
ATOM 553 N N . LYS A 1 74 ? -16.751 -6.164 16.708 1.00 89.62 74 LYS A N 1
ATOM 554 C CA . LYS A 1 74 ? -15.938 -6.663 17.830 1.00 89.62 74 LYS A CA 1
ATOM 555 C C . LYS A 1 74 ? -16.362 -6.079 19.178 1.00 89.62 74 LYS A C 1
ATOM 557 O O . LYS A 1 74 ? -16.368 -6.816 20.162 1.00 89.62 74 LYS A O 1
ATOM 562 N N . GLN A 1 75 ? -16.708 -4.792 19.234 1.00 88.00 75 GLN A N 1
ATOM 563 C CA . GLN A 1 75 ? -17.197 -4.149 20.458 1.00 88.00 75 GLN A CA 1
ATOM 564 C C . GLN A 1 75 ? -18.507 -4.796 20.932 1.00 88.00 75 GLN A C 1
ATOM 566 O O . GLN A 1 75 ? -18.598 -5.219 22.081 1.00 88.00 75 GLN A O 1
ATOM 571 N N . SER A 1 76 ? -19.467 -4.981 20.019 1.00 83.31 76 SER A N 1
ATOM 572 C CA . SER A 1 76 ? -20.780 -5.560 20.337 1.00 83.31 76 SER A CA 1
ATOM 573 C C . SER A 1 76 ? -20.714 -7.015 20.823 1.00 83.31 76 SER A C 1
ATOM 575 O O . SER A 1 76 ? -21.508 -7.431 21.664 1.00 83.31 76 SER A O 1
ATOM 577 N N . ALA A 1 77 ? -19.747 -7.801 20.338 1.00 78.06 77 ALA A N 1
ATOM 578 C CA . ALA A 1 77 ? -19.511 -9.160 20.828 1.00 78.06 77 ALA A CA 1
ATOM 579 C C . ALA A 1 77 ? -18.896 -9.167 22.238 1.00 78.06 77 ALA A C 1
ATOM 581 O O . ALA A 1 77 ? -19.214 -10.029 23.053 1.00 78.06 77 ALA A O 1
ATOM 582 N N . LYS A 1 78 ? -18.045 -8.181 22.543 1.00 72.31 78 LYS A N 1
ATOM 583 C CA . LYS A 1 78 ? -17.387 -8.050 23.845 1.00 72.31 78 LYS A CA 1
ATOM 584 C C . LYS A 1 78 ? -18.356 -7.603 24.944 1.00 72.31 78 LYS A C 1
ATOM 586 O O . LYS A 1 78 ? -18.239 -8.083 26.065 1.00 72.31 78 LYS A O 1
ATOM 591 N N . GLU A 1 79 ? -19.330 -6.757 24.608 1.00 62.50 79 GLU A N 1
ATOM 592 C CA . GLU A 1 79 ? -20.402 -6.321 25.519 1.00 62.50 79 GLU A CA 1
ATOM 593 C C . GLU A 1 79 ? -21.321 -7.479 25.949 1.00 62.50 79 GLU A C 1
ATOM 595 O O . GLU A 1 79 ? -21.746 -7.542 27.106 1.00 62.50 79 GLU A O 1
ATOM 600 N N . LYS A 1 80 ? -21.563 -8.448 25.054 1.00 58.84 80 LYS A N 1
ATOM 601 C CA . LYS A 1 80 ? -22.320 -9.669 25.375 1.00 58.84 80 LYS A CA 1
ATOM 602 C C . LYS A 1 80 ? -21.568 -10.587 26.341 1.00 58.84 80 LYS A C 1
ATOM 604 O O . LYS A 1 80 ? -22.165 -11.072 27.294 1.00 58.84 80 LYS A O 1
ATOM 609 N N . GLU A 1 81 ? -20.255 -10.748 26.167 1.00 58.06 81 GLU A N 1
ATOM 610 C CA . GLU A 1 81 ? -19.438 -11.525 27.112 1.00 58.06 81 GLU A CA 1
ATOM 611 C C . GLU A 1 81 ? -19.317 -10.872 28.499 1.00 58.06 81 GLU A C 1
ATOM 613 O O . GLU A 1 81 ? -19.142 -11.579 29.491 1.00 58.06 81 GLU A O 1
ATOM 618 N N . THR A 1 82 ? -19.386 -9.541 28.600 1.00 55.47 82 THR A N 1
ATOM 619 C CA . THR A 1 82 ? -19.380 -8.847 29.899 1.00 55.47 82 THR A CA 1
ATOM 620 C C . THR A 1 82 ? -20.724 -8.939 30.620 1.00 55.47 82 THR A C 1
ATOM 622 O O . THR A 1 82 ? -20.731 -9.138 31.830 1.00 55.47 82 THR A O 1
ATOM 625 N N . SER A 1 83 ? -21.847 -8.916 29.893 1.00 52.94 83 SER A N 1
ATOM 626 C CA . SER A 1 83 ? -23.184 -9.114 30.477 1.00 52.94 83 SER A CA 1
ATOM 627 C C . SER A 1 83 ? -23.393 -10.525 31.041 1.00 52.94 83 SER A C 1
ATOM 629 O O . SER A 1 83 ? -24.162 -10.692 31.982 1.00 52.94 83 SER A O 1
ATOM 631 N N . GLU A 1 84 ? -22.730 -11.545 30.490 1.00 51.72 84 GLU A N 1
ATOM 632 C CA . GLU A 1 84 ? -22.860 -12.933 30.960 1.00 51.72 84 GLU A CA 1
ATOM 633 C C . GLU A 1 84 ? -21.967 -13.245 32.177 1.00 51.72 84 GLU A C 1
ATOM 635 O O . GLU A 1 84 ? -22.244 -14.190 32.914 1.00 51.72 84 GLU A O 1
ATOM 640 N N . ARG A 1 85 ? -20.929 -12.436 32.449 1.00 48.53 85 ARG A N 1
ATOM 641 C CA . ARG A 1 85 ? -20.081 -12.578 33.654 1.00 48.53 85 ARG A CA 1
ATOM 642 C C . ARG A 1 85 ? -20.619 -11.827 34.873 1.00 48.53 85 ARG A C 1
ATOM 644 O O . ARG A 1 85 ? -20.308 -12.225 35.989 1.00 48.53 85 ARG A O 1
ATOM 651 N N . GLU A 1 86 ? -21.441 -10.797 34.677 1.00 45.84 86 GLU A N 1
ATOM 652 C CA . GLU A 1 86 ? -22.132 -10.088 35.770 1.00 45.84 86 GLU A CA 1
ATOM 653 C C . GLU A 1 86 ? -23.354 -10.856 36.316 1.00 45.84 86 GLU A C 1
ATOM 655 O O . GLU A 1 86 ? -23.910 -10.485 37.342 1.00 45.84 86 GLU A O 1
ATOM 660 N N . ALA A 1 87 ? -23.749 -11.977 35.696 1.00 40.78 87 ALA A N 1
ATOM 661 C CA . ALA A 1 87 ? -24.852 -12.819 36.172 1.00 40.78 87 ALA A CA 1
ATOM 662 C C . ALA A 1 87 ? -24.459 -13.844 37.260 1.00 40.78 87 ALA A C 1
ATOM 664 O O . ALA A 1 87 ? -25.297 -14.644 37.671 1.00 40.78 87 ALA A O 1
ATOM 665 N N . CYS A 1 88 ? -23.212 -13.844 37.744 1.00 44.53 88 CYS A N 1
ATOM 666 C CA . CYS A 1 88 ? -22.796 -14.665 38.883 1.00 44.53 88 CYS A CA 1
ATOM 667 C C . CYS A 1 88 ? -22.319 -13.774 40.037 1.00 44.53 88 CYS A C 1
ATOM 669 O O . CYS A 1 88 ? -21.147 -13.791 40.412 1.00 44.53 88 CYS A O 1
ATOM 671 N N . GLU A 1 89 ? -23.237 -12.989 40.601 1.00 38.62 89 GLU A N 1
ATOM 672 C CA . GLU A 1 89 ? -23.021 -12.360 41.904 1.00 38.62 89 GLU A CA 1
ATOM 673 C C . GLU A 1 89 ? -22.768 -13.454 42.969 1.00 38.62 89 GLU A C 1
ATOM 675 O O . GLU A 1 89 ? -23.565 -14.389 43.090 1.00 38.62 89 GLU A O 1
ATOM 680 N N . PRO A 1 90 ? -21.683 -13.390 43.768 1.00 50.75 90 PRO A N 1
ATOM 681 C CA . PRO A 1 90 ? -21.361 -14.403 44.783 1.00 50.75 90 PRO A CA 1
ATOM 682 C C . PRO A 1 90 ? -22.288 -14.439 46.015 1.00 50.75 90 PRO A C 1
ATOM 684 O O . PRO A 1 90 ? -21.927 -15.049 47.025 1.00 50.75 90 PRO A O 1
ATOM 687 N N . SER A 1 91 ? -23.451 -13.787 46.000 1.00 47.94 91 SER A N 1
ATOM 688 C CA . SER A 1 91 ? -24.280 -13.596 47.198 1.00 47.94 91 SER A CA 1
ATOM 689 C C . SER A 1 91 ? -25.092 -14.825 47.635 1.00 47.94 91 SER A C 1
ATOM 691 O O . SER A 1 91 ? -25.463 -14.896 48.806 1.00 47.94 91 SER A O 1
ATOM 693 N N . ASP A 1 92 ? -25.266 -15.850 46.794 1.00 47.19 92 ASP A N 1
ATOM 694 C CA . ASP A 1 92 ? -26.084 -17.028 47.151 1.00 47.19 92 ASP A CA 1
ATOM 695 C C . ASP A 1 92 ? -25.305 -18.209 47.767 1.00 47.19 92 ASP A C 1
ATOM 697 O O . ASP A 1 92 ? -25.898 -19.200 48.200 1.00 47.19 92 ASP A O 1
ATOM 701 N N . ILE A 1 93 ? -23.976 -18.122 47.906 1.00 49.91 93 ILE A N 1
ATOM 702 C CA . ILE A 1 93 ? -23.177 -19.196 48.538 1.00 49.91 93 ILE A CA 1
ATOM 703 C C . ILE A 1 93 ? -23.354 -19.227 50.073 1.00 49.91 93 ILE A C 1
ATOM 705 O O . ILE A 1 93 ? -23.076 -20.244 50.713 1.00 49.91 93 ILE A O 1
ATOM 709 N N . VAL A 1 94 ? -23.842 -18.146 50.692 1.00 46.09 94 VAL A N 1
ATOM 710 C CA . VAL A 1 94 ? -23.775 -17.975 52.158 1.00 46.09 94 VAL A CA 1
ATOM 711 C C . VAL A 1 94 ? -25.001 -18.514 52.913 1.00 46.09 94 VAL A C 1
ATOM 713 O O . VAL A 1 94 ? -24.893 -18.790 54.105 1.00 46.09 94 VAL A O 1
ATOM 716 N N . ILE A 1 95 ? -26.142 -18.775 52.265 1.00 48.50 95 ILE A N 1
ATOM 717 C CA . ILE A 1 95 ? -27.359 -19.192 52.998 1.00 48.50 95 ILE A CA 1
ATOM 718 C C . ILE A 1 95 ? -27.408 -20.704 53.299 1.00 48.50 95 ILE A C 1
ATOM 720 O O . ILE A 1 95 ? -28.054 -21.127 54.253 1.00 48.50 95 ILE A O 1
ATOM 724 N N . CYS A 1 96 ? -26.663 -21.551 52.583 1.00 42.78 96 CYS A N 1
ATOM 725 C CA . CYS A 1 96 ? -26.830 -23.009 52.699 1.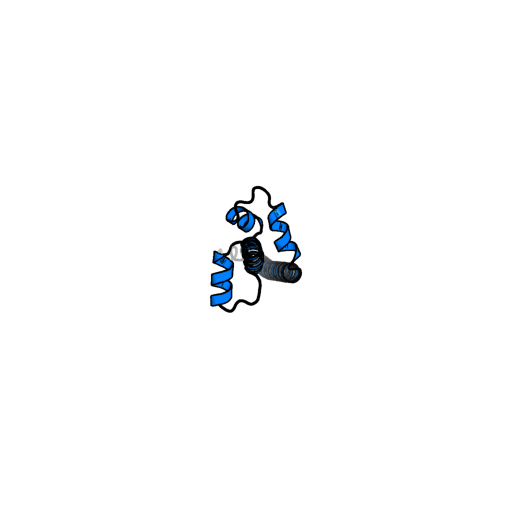00 42.78 96 CYS A CA 1
ATOM 726 C C . CYS A 1 96 ? -25.973 -23.710 53.779 1.00 42.78 96 CYS A C 1
ATOM 728 O O . CYS A 1 96 ? -25.929 -24.940 53.814 1.00 42.78 96 CYS A O 1
ATOM 730 N N . LYS A 1 97 ? -25.269 -22.978 54.659 1.00 46.47 97 LYS A N 1
ATOM 731 C CA . LYS A 1 97 ? -24.346 -23.590 55.644 1.00 46.47 97 LYS A CA 1
ATOM 732 C C . LYS A 1 97 ? -24.767 -23.537 57.115 1.00 46.47 97 LYS A C 1
ATOM 734 O O . LYS A 1 97 ? -24.018 -24.051 57.939 1.00 46.47 97 LYS A O 1
ATOM 739 N N . MET A 1 98 ? -25.948 -23.011 57.452 1.00 55.38 98 MET A N 1
ATOM 740 C CA . MET A 1 98 ? -26.374 -22.891 58.860 1.00 55.38 98 MET A CA 1
ATOM 741 C C . MET A 1 98 ? -27.435 -23.905 59.336 1.00 55.38 98 MET A C 1
ATOM 743 O O . MET A 1 98 ? -27.711 -23.947 60.528 1.00 55.38 98 MET A O 1
ATOM 747 N N . GLU A 1 99 ? -27.992 -24.765 58.474 1.00 44.72 99 GLU A N 1
ATOM 748 C CA . GLU A 1 99 ? -29.097 -25.683 58.841 1.00 44.72 99 GLU A CA 1
ATOM 749 C C . GLU A 1 99 ? -28.703 -27.175 58.928 1.00 44.72 99 GLU A C 1
ATOM 751 O O . GLU A 1 99 ? -29.475 -28.066 58.581 1.00 44.72 99 GLU A O 1
ATOM 756 N N . LYS A 1 100 ? -27.488 -27.495 59.396 1.00 49.66 100 LYS A N 1
ATOM 757 C CA . LYS A 1 100 ? -27.103 -28.890 59.722 1.00 49.66 100 LYS A CA 1
ATOM 758 C C . LYS A 1 100 ? -26.385 -29.044 61.065 1.00 49.66 100 LYS A C 1
ATOM 760 O O . LYS A 1 100 ? -25.431 -29.808 61.179 1.00 49.66 100 LYS A O 1
ATOM 765 N N . THR A 1 101 ? -26.872 -28.349 62.087 1.00 51.38 101 THR A N 1
ATOM 766 C CA . THR A 1 101 ? -26.615 -28.697 63.492 1.00 51.38 101 THR A CA 1
ATOM 767 C C . THR A 1 101 ? -27.889 -28.492 64.306 1.00 51.38 101 THR A C 1
ATOM 769 O O . THR A 1 101 ? -28.096 -27.419 64.868 1.00 51.38 101 THR A O 1
ATOM 772 N N . ALA A 1 102 ? -28.742 -29.514 64.326 1.00 42.19 102 ALA A N 1
ATOM 773 C CA . ALA A 1 102 ? -29.739 -29.793 65.358 1.00 42.19 102 ALA A CA 1
ATOM 774 C C . ALA A 1 102 ? -30.069 -31.289 65.303 1.00 42.19 10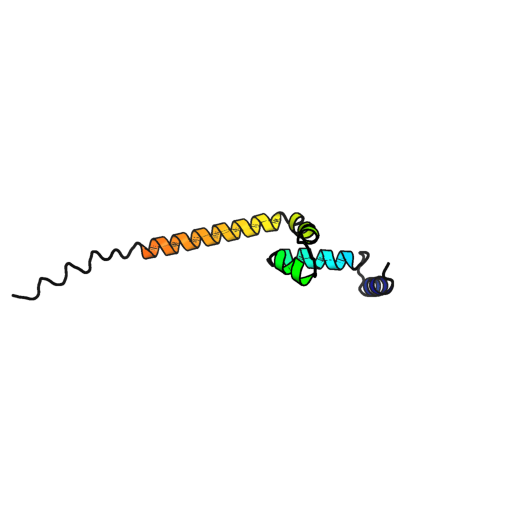2 ALA A C 1
ATOM 776 O O . ALA A 1 102 ? -30.225 -31.798 64.169 1.00 42.19 102 ALA A O 1
#

Organism: NCBI:txid866771

Radius of gyration: 27.88 Å; chains: 1; bounding box: 43×39×90 Å

Sequence (102 aa):
MDTKLSIVGKACGIRQRLSFHMARHTFGTMSLSAGIPIESIAKMMGHASISSTQVYAQVTDKKISEDMDRLIAKQSAKEKETSEREACEPSDIVICKMEKTA

Secondary structure (DSSP, 8-state):
--HHHHHHHHHTT--S---HHHHHHHHHHHHHHTT--HHHHHHHTT-SSTHHHHHHHTT-HHHHHHHHHHHHHHHHHHHHHHH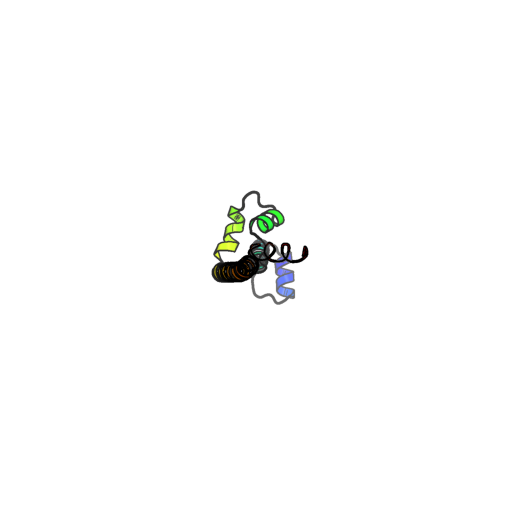HHTT--GGGGSGGGSSS--

pLDDT: mean 76.5, std 16.61, range [38.62, 91.88]

Foldseek 3Di:
DPPVVQVVCVVVVNPDRDDPVVVLLVQLLVCVVVVNDLVVSCVVVVHPDSVVSVVNVVVCPVSVVVVVVVVVVVVVVVVVVVVVVVVCDVPPPPPPPPPPDD